Protein AF-A0AAV8ZPZ8-F1 (afdb_monomer_lite)

pLDDT: mean 95.16, std 7.73, range [43.03, 98.75]

InterPro domains:
  IPR024571 ERAP1-like C-terminal domain [PF11838] (3-105)
  IPR050344 Peptidase M1 family aminopeptidases [PTHR11533] (2-105)

Structure (mmCIF, N/CA/C/O backbone):
data_AF-A0AAV8ZPZ8-F1
#
_entry.id   AF-A0AAV8ZPZ8-F1
#
loop_
_atom_site.group_PDB
_atom_site.id
_atom_site.type_symbol
_atom_site.label_atom_id
_atom_site.label_alt_id
_atom_site.label_comp_id
_atom_site.label_asym_id
_atom_site.label_entity_id
_atom_site.label_seq_id
_atom_site.pdbx_PDB_ins_code
_atom_site.Cartn_x
_atom_site.Cartn_y
_atom_site.Cartn_z
_atom_site.occupancy
_atom_site.B_iso_or_equiv
_atom_site.auth_seq_id
_atom_site.auth_comp_id
_atom_site.auth_asym_id
_atom_site.auth_atom_id
_atom_site.pdbx_PDB_model_num
ATOM 1 N N . MET A 1 1 ? 21.687 -1.333 -12.545 1.00 43.03 1 MET A N 1
ATOM 2 C CA . MET A 1 1 ? 20.329 -0.988 -12.072 1.00 43.03 1 MET A CA 1
ATOM 3 C C . MET A 1 1 ? 19.845 0.184 -12.910 1.00 43.03 1 MET A C 1
ATOM 5 O O . MET A 1 1 ? 20.416 1.261 -12.792 1.00 43.03 1 MET A O 1
ATOM 9 N N . SER A 1 2 ? 18.921 -0.027 -13.847 1.00 55.03 2 SER A N 1
ATOM 10 C CA . SER A 1 2 ? 18.440 1.048 -14.722 1.00 55.03 2 SER A CA 1
ATOM 11 C C . SER A 1 2 ? 17.721 2.116 -13.893 1.00 55.03 2 SER A C 1
ATOM 13 O O . SER A 1 2 ? 16.876 1.818 -13.048 1.00 55.03 2 SER A O 1
ATOM 15 N N . LEU A 1 3 ? 18.104 3.376 -14.095 1.00 81.31 3 LEU A N 1
ATOM 16 C CA . LEU A 1 3 ? 17.484 4.516 -13.434 1.00 81.31 3 LEU A CA 1
ATOM 17 C C . LEU A 1 3 ? 16.091 4.715 -14.049 1.00 81.31 3 LEU A C 1
ATOM 19 O O . LEU A 1 3 ? 15.972 5.320 -15.109 1.00 81.31 3 LEU A O 1
ATOM 23 N N . ILE A 1 4 ? 15.042 4.177 -13.419 1.00 86.69 4 ILE A N 1
ATOM 24 C CA . ILE A 1 4 ? 13.662 4.391 -13.881 1.00 86.69 4 ILE A CA 1
ATOM 25 C C . ILE A 1 4 ? 13.363 5.902 -13.815 1.00 86.69 4 ILE A C 1
ATOM 27 O O . ILE A 1 4 ? 13.463 6.487 -12.718 1.00 86.69 4 ILE A O 1
ATOM 31 N N . PRO A 1 5 ? 12.999 6.544 -14.946 1.00 93.06 5 PRO A N 1
ATOM 32 C CA . PRO A 1 5 ? 12.585 7.943 -14.965 1.00 93.06 5 PRO A CA 1
ATOM 33 C C . PRO A 1 5 ? 11.467 8.191 -13.955 1.00 93.06 5 PRO A C 1
ATOM 35 O O . PRO A 1 5 ? 10.573 7.359 -13.815 1.00 93.06 5 PRO A O 1
ATOM 38 N N . LYS A 1 6 ? 11.516 9.322 -13.241 1.00 90.88 6 LYS A N 1
ATOM 39 C CA . LYS A 1 6 ? 10.589 9.621 -12.132 1.00 90.88 6 LYS A CA 1
ATOM 40 C C . LYS A 1 6 ? 9.124 9.451 -12.539 1.00 90.88 6 LYS A C 1
ATOM 42 O O . LYS A 1 6 ? 8.381 8.786 -11.826 1.00 90.88 6 LYS A O 1
ATOM 47 N N . ASP A 1 7 ? 8.771 9.946 -13.718 1.00 91.75 7 ASP A N 1
ATOM 48 C CA . ASP A 1 7 ? 7.396 9.948 -14.227 1.00 91.75 7 ASP A CA 1
ATOM 49 C C . ASP A 1 7 ? 6.881 8.545 -14.583 1.00 91.75 7 ASP A C 1
ATOM 51 O O . ASP A 1 7 ? 5.678 8.308 -14.611 1.00 91.75 7 ASP A O 1
ATOM 55 N N . LEU A 1 8 ? 7.786 7.584 -14.798 1.00 95.56 8 LEU A N 1
ATOM 56 C CA . LEU A 1 8 ? 7.440 6.195 -15.110 1.00 95.56 8 LEU A CA 1
ATOM 57 C C . LEU A 1 8 ? 7.407 5.293 -13.872 1.00 95.56 8 LEU A C 1
ATOM 59 O O . LEU A 1 8 ? 6.925 4.165 -13.957 1.00 95.56 8 LEU A O 1
ATOM 63 N N . ARG A 1 9 ? 7.896 5.760 -12.715 1.00 95.00 9 ARG A N 1
ATOM 64 C CA . ARG A 1 9 ? 8.030 4.923 -11.510 1.00 95.00 9 ARG A CA 1
ATOM 65 C C . ARG A 1 9 ? 6.709 4.335 -11.054 1.00 95.00 9 ARG A C 1
ATOM 67 O O . ARG A 1 9 ? 6.671 3.147 -10.773 1.00 95.00 9 ARG A O 1
ATOM 74 N N . GLY A 1 10 ? 5.639 5.129 -11.023 1.00 96.44 10 GLY A N 1
ATOM 75 C CA . GLY A 1 10 ? 4.325 4.645 -10.591 1.00 96.44 10 GLY A CA 1
ATOM 76 C C . GLY A 1 10 ? 3.845 3.454 -11.423 1.00 96.44 10 GLY A C 1
ATOM 77 O O . GLY A 1 10 ? 3.502 2.413 -10.867 1.00 96.44 10 GLY A O 1
ATOM 78 N N . VAL A 1 11 ? 3.903 3.575 -12.754 1.00 97.12 11 VAL A N 1
ATOM 79 C CA . VAL A 1 11 ? 3.487 2.507 -13.678 1.00 97.12 11 VAL A CA 1
ATOM 80 C C . VAL A 1 11 ? 4.409 1.297 -13.573 1.00 97.12 11 VAL A C 1
ATOM 82 O O . VAL A 1 11 ? 3.921 0.173 -13.475 1.00 97.12 11 VAL A O 1
ATOM 85 N N . VAL A 1 12 ? 5.728 1.507 -13.550 1.00 97.38 12 VAL A N 1
ATOM 86 C CA . VAL A 1 12 ? 6.696 0.405 -13.460 1.00 97.38 12 VAL A CA 1
ATOM 87 C C . VAL A 1 12 ? 6.537 -0.353 -12.142 1.00 97.38 12 VAL A C 1
ATOM 89 O O . VAL A 1 12 ? 6.403 -1.570 -12.172 1.00 97.38 12 VAL A O 1
ATOM 92 N N . TYR A 1 13 ? 6.469 0.339 -11.001 1.00 97.94 13 TYR A N 1
ATOM 93 C CA . TYR A 1 13 ? 6.291 -0.291 -9.689 1.00 97.94 13 TYR A CA 1
ATOM 94 C C . TYR A 1 13 ? 4.974 -1.061 -9.600 1.00 97.94 13 TYR A C 1
ATOM 96 O O . TYR A 1 13 ? 4.973 -2.219 -9.197 1.00 97.94 13 TYR A O 1
ATOM 104 N N . CYS A 1 14 ? 3.864 -0.442 -10.009 1.00 98.00 14 CYS A N 1
ATOM 105 C CA . CYS A 1 14 ? 2.555 -1.090 -9.980 1.00 98.00 14 CYS A CA 1
ATOM 106 C C . CYS A 1 14 ? 2.529 -2.341 -10.874 1.00 98.00 14 CYS A C 1
ATOM 108 O O . CYS A 1 14 ? 2.032 -3.382 -10.458 1.00 98.00 14 CYS A O 1
ATOM 110 N N . THR A 1 15 ? 3.128 -2.273 -12.068 1.00 97.94 15 THR A N 1
ATOM 111 C CA . THR A 1 15 ? 3.218 -3.419 -12.989 1.00 97.94 15 THR A CA 1
ATOM 112 C C . THR A 1 15 ? 4.079 -4.539 -12.406 1.00 97.94 15 THR A C 1
ATOM 114 O O . THR A 1 15 ? 3.672 -5.698 -12.450 1.00 97.94 15 THR A O 1
ATOM 117 N N . SER A 1 16 ? 5.233 -4.207 -11.815 1.00 97.31 16 SER A N 1
ATOM 118 C CA . SER A 1 16 ? 6.089 -5.184 -11.134 1.00 97.31 16 SER A CA 1
ATOM 119 C C . SER A 1 16 ? 5.355 -5.898 -10.004 1.00 97.31 16 SER A C 1
ATOM 121 O O . SER A 1 16 ? 5.490 -7.104 -9.877 1.00 97.31 16 SER A O 1
ATOM 123 N N . LEU A 1 17 ? 4.540 -5.189 -9.222 1.00 98.12 17 LEU A N 1
ATOM 124 C CA . LEU A 1 17 ? 3.785 -5.785 -8.117 1.00 98.12 17 LEU A CA 1
ATOM 125 C C . LEU A 1 17 ? 2.558 -6.573 -8.569 1.00 98.12 17 LEU A C 1
ATOM 127 O O . LEU A 1 17 ? 2.203 -7.561 -7.936 1.00 98.12 17 LEU A O 1
ATOM 131 N N . LYS A 1 18 ? 1.918 -6.159 -9.665 1.00 97.75 18 LYS A N 1
ATOM 132 C CA . LYS A 1 18 ? 0.771 -6.875 -10.229 1.00 97.75 18 LYS A CA 1
ATOM 133 C C . LYS A 1 18 ? 1.154 -8.267 -10.734 1.00 97.75 18 LYS A C 1
ATOM 135 O O . LYS A 1 18 ? 0.344 -9.188 -10.637 1.00 97.75 18 LYS A O 1
ATOM 140 N N . HIS A 1 19 ? 2.361 -8.398 -11.286 1.00 97.56 19 HIS A N 1
ATOM 141 C CA . HIS A 1 19 ? 2.876 -9.634 -11.885 1.00 97.56 19 HIS A CA 1
ATOM 142 C C . HIS A 1 19 ? 3.950 -10.347 -11.046 1.00 97.56 19 HIS A C 1
ATOM 144 O O . HIS A 1 19 ? 4.372 -11.436 -11.426 1.00 97.56 19 HIS A O 1
ATOM 150 N N . GLY A 1 20 ? 4.405 -9.727 -9.958 1.00 96.62 20 GLY A N 1
ATOM 151 C CA . GLY A 1 20 ? 5.364 -10.282 -9.006 1.00 96.62 20 GLY A CA 1
ATOM 152 C C . GLY A 1 20 ? 4.689 -10.853 -7.760 1.00 96.62 20 GLY A C 1
ATOM 153 O O . GLY A 1 20 ? 3.464 -10.973 -7.702 1.00 96.62 20 GLY A O 1
ATOM 154 N N . GLY A 1 21 ? 5.503 -11.187 -6.762 1.00 96.69 21 GLY A N 1
ATOM 155 C CA . GLY A 1 21 ? 5.071 -11.765 -5.491 1.00 96.69 21 GLY A CA 1
ATOM 156 C C . GLY A 1 21 ? 5.584 -10.986 -4.280 1.00 96.69 21 GLY A C 1
ATOM 157 O O . GLY A 1 21 ? 5.741 -9.762 -4.314 1.00 96.69 21 GLY A O 1
ATOM 158 N N . GLU A 1 22 ? 5.828 -11.707 -3.185 1.00 98.38 22 GLU A N 1
ATOM 159 C CA . GLU A 1 22 ? 6.326 -11.132 -1.929 1.00 98.38 22 GLU A CA 1
ATOM 160 C C . GLU A 1 22 ? 7.678 -10.431 -2.107 1.00 98.38 22 GLU A C 1
ATOM 162 O O . GLU A 1 22 ? 7.848 -9.327 -1.597 1.00 98.38 22 GLU A O 1
ATOM 167 N N . ASP A 1 23 ? 8.598 -10.999 -2.890 1.00 98.56 23 ASP A N 1
ATOM 168 C CA . ASP A 1 23 ? 9.942 -10.442 -3.084 1.00 98.56 23 ASP A CA 1
ATOM 169 C C . ASP A 1 23 ? 9.909 -9.028 -3.693 1.00 98.56 23 ASP A C 1
ATOM 171 O O . ASP A 1 23 ? 10.581 -8.109 -3.208 1.00 98.56 23 ASP A O 1
ATOM 175 N N . GLU A 1 24 ? 9.098 -8.809 -4.736 1.00 98.44 24 GLU A N 1
ATOM 176 C CA . GLU A 1 24 ? 8.916 -7.482 -5.336 1.00 98.44 24 GLU A CA 1
ATOM 177 C C . GLU A 1 24 ? 8.249 -6.502 -4.364 1.00 98.44 24 GLU A C 1
ATOM 179 O O . GLU A 1 24 ? 8.591 -5.310 -4.338 1.00 98.44 24 GLU A O 1
ATOM 184 N N . TRP A 1 25 ? 7.306 -6.999 -3.561 1.00 98.62 25 TRP A N 1
ATOM 185 C CA . TRP A 1 25 ? 6.601 -6.203 -2.563 1.00 98.62 25 TRP A CA 1
ATOM 186 C C . TRP A 1 25 ? 7.538 -5.742 -1.450 1.00 98.62 25 TRP A C 1
ATOM 188 O O . TRP A 1 25 ? 7.628 -4.543 -1.173 1.00 98.62 25 TRP A O 1
ATOM 198 N N . ASP A 1 26 ? 8.313 -6.661 -0.885 1.00 98.62 26 ASP A N 1
ATOM 199 C CA . ASP A 1 26 ? 9.286 -6.399 0.171 1.00 98.62 26 ASP A CA 1
ATOM 200 C C . ASP A 1 26 ? 10.413 -5.486 -0.311 1.00 98.62 26 ASP A C 1
ATOM 202 O O . ASP A 1 26 ? 10.859 -4.591 0.420 1.00 98.62 26 ASP A O 1
ATOM 206 N N . PHE A 1 27 ? 10.838 -5.635 -1.568 1.00 98.12 27 PHE A N 1
ATOM 207 C CA . PHE A 1 27 ? 11.792 -4.720 -2.183 1.00 98.12 27 PHE A CA 1
ATOM 208 C C . PHE A 1 27 ? 11.272 -3.274 -2.184 1.00 98.12 27 PHE A C 1
ATOM 210 O O . PHE A 1 27 ? 11.980 -2.352 -1.751 1.00 98.12 27 PHE A O 1
ATOM 217 N N . LEU A 1 28 ? 10.035 -3.051 -2.644 1.00 98.00 28 LEU A N 1
ATOM 218 C CA . LEU A 1 28 ? 9.436 -1.715 -2.661 1.00 98.00 28 LEU A CA 1
ATOM 219 C C . LEU A 1 28 ? 9.130 -1.202 -1.253 1.00 98.00 28 LEU A C 1
ATOM 221 O O . LEU A 1 28 ? 9.370 -0.026 -0.976 1.00 98.00 28 LEU A O 1
ATOM 225 N N . TRP A 1 29 ? 8.699 -2.068 -0.339 1.00 98.50 29 TRP A N 1
ATOM 226 C CA . TRP A 1 29 ? 8.484 -1.715 1.060 1.00 98.50 29 TRP A CA 1
ATOM 227 C C . TRP A 1 29 ? 9.773 -1.219 1.729 1.00 98.50 29 TRP A C 1
ATOM 229 O O . TRP A 1 29 ? 9.806 -0.125 2.301 1.00 98.50 29 TRP A O 1
ATOM 239 N N . LYS A 1 30 ? 1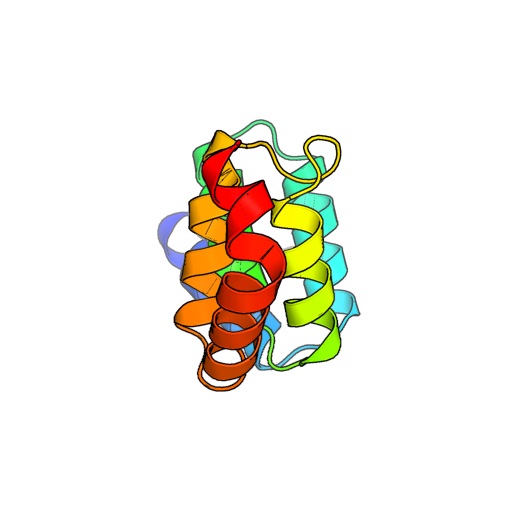0.882 -1.947 1.562 1.00 98.44 30 LYS A N 1
ATOM 240 C CA . LYS A 1 30 ? 12.207 -1.527 2.044 1.00 98.44 30 LYS A CA 1
ATOM 241 C C . LYS A 1 30 ? 12.636 -0.197 1.425 1.00 98.44 30 LYS A C 1
ATOM 243 O O . LYS A 1 30 ? 13.234 0.649 2.096 1.00 98.44 30 LYS A O 1
ATOM 248 N N . LYS A 1 31 ? 12.317 0.030 0.149 1.00 97.19 31 LYS A N 1
ATOM 249 C CA . LYS A 1 31 ? 12.578 1.311 -0.520 1.00 97.19 31 LYS A CA 1
ATOM 250 C C . LYS A 1 31 ? 11.745 2.456 0.068 1.00 97.19 31 LYS A C 1
ATOM 252 O O . LYS A 1 31 ? 12.284 3.546 0.248 1.00 97.19 31 LYS A O 1
ATOM 257 N N . TYR A 1 32 ? 10.477 2.223 0.411 1.00 97.88 32 TYR A N 1
ATOM 258 C CA . TYR A 1 32 ? 9.634 3.196 1.115 1.00 97.88 32 TYR A CA 1
ATOM 259 C C . TYR A 1 32 ? 10.225 3.571 2.480 1.00 97.88 32 TYR A C 1
ATOM 261 O O . TYR A 1 32 ? 10.337 4.761 2.791 1.00 97.88 32 TYR A O 1
ATOM 269 N N . GLN A 1 33 ? 10.671 2.577 3.255 1.00 97.44 33 GLN A N 1
ATOM 270 C CA . GLN A 1 33 ? 11.276 2.793 4.573 1.00 97.44 33 GLN A CA 1
ATOM 271 C C . GLN A 1 33 ? 12.559 3.634 4.494 1.00 97.44 33 GLN A C 1
ATOM 273 O O . GLN A 1 33 ? 12.744 4.546 5.297 1.00 97.44 33 GLN A O 1
ATOM 278 N N . ASN A 1 34 ? 13.401 3.382 3.487 1.00 97.38 34 ASN A N 1
ATOM 279 C CA . ASN A 1 34 ? 14.685 4.069 3.309 1.00 97.38 34 ASN A CA 1
ATOM 280 C C . ASN A 1 34 ? 14.588 5.420 2.578 1.00 97.38 34 ASN A C 1
ATOM 282 O O . ASN A 1 34 ? 15.565 6.166 2.531 1.00 97.38 34 ASN A O 1
ATOM 286 N N . SER A 1 35 ? 13.444 5.744 1.972 1.00 95.00 35 SER A N 1
ATOM 287 C CA . SER A 1 35 ? 13.271 7.009 1.256 1.00 95.00 35 SER A CA 1
ATOM 288 C C . SER A 1 35 ? 13.129 8.185 2.229 1.00 95.00 35 SER A C 1
ATOM 290 O O . SER A 1 35 ? 12.437 8.096 3.242 1.00 95.00 35 SER A O 1
ATOM 292 N N . ASN A 1 36 ? 13.715 9.331 1.887 1.00 95.19 36 ASN A N 1
ATOM 293 C CA . ASN A 1 36 ? 13.458 10.624 2.533 1.00 95.19 36 ASN A CA 1
ATOM 294 C C . ASN A 1 36 ? 12.642 11.580 1.639 1.00 95.19 36 ASN A C 1
ATOM 296 O O . ASN A 1 36 ? 12.327 12.694 2.048 1.00 95.19 36 ASN A O 1
ATOM 300 N N . VAL A 1 37 ? 12.274 11.144 0.429 1.00 95.44 37 VAL A N 1
ATOM 301 C CA . VAL A 1 37 ? 11.540 11.953 -0.548 1.00 95.44 37 VAL A CA 1
ATOM 302 C C . VAL A 1 37 ? 10.050 11.641 -0.446 1.00 95.44 37 VAL A C 1
ATOM 304 O O . VAL A 1 37 ? 9.618 10.541 -0.794 1.00 95.44 37 VAL A O 1
ATOM 307 N N . ALA A 1 38 ? 9.254 12.618 -0.006 1.00 95.06 38 ALA A N 1
ATOM 308 C CA . ALA A 1 38 ? 7.812 12.452 0.208 1.00 95.06 38 ALA A CA 1
ATOM 309 C C . ALA A 1 38 ? 7.062 11.993 -1.057 1.00 95.06 38 ALA A C 1
ATOM 311 O O . ALA A 1 38 ? 6.231 11.092 -0.995 1.00 95.06 38 ALA A O 1
ATOM 312 N N . THR A 1 39 ? 7.402 12.542 -2.226 1.00 94.75 39 THR A N 1
ATOM 313 C CA . THR A 1 39 ? 6.772 12.154 -3.499 1.00 94.75 39 THR A CA 1
ATOM 314 C C . THR A 1 39 ? 7.105 10.719 -3.910 1.00 94.75 39 THR A C 1
ATOM 316 O O . THR A 1 39 ? 6.235 10.009 -4.415 1.00 94.75 39 THR A O 1
ATOM 319 N N . GLU A 1 40 ? 8.327 10.251 -3.636 1.00 95.56 40 GLU A N 1
ATOM 320 C CA . GLU A 1 40 ? 8.702 8.851 -3.862 1.00 95.56 40 GLU A CA 1
ATOM 321 C C . GLU A 1 40 ? 7.941 7.938 -2.896 1.00 95.56 40 GLU A C 1
ATOM 323 O O . GLU A 1 40 ? 7.425 6.911 -3.323 1.00 95.56 40 GLU A O 1
ATOM 328 N N . LYS A 1 41 ? 7.806 8.322 -1.618 1.00 97.38 41 LYS A N 1
ATOM 329 C CA . LYS A 1 41 ? 7.017 7.549 -0.647 1.00 97.38 41 LYS A CA 1
ATOM 330 C C . LYS A 1 41 ? 5.569 7.391 -1.088 1.00 97.38 41 LYS A C 1
ATOM 332 O O . LYS A 1 41 ? 5.087 6.266 -1.122 1.00 97.38 41 LYS A O 1
ATOM 337 N N . ASN A 1 42 ? 4.916 8.477 -1.495 1.00 97.62 42 ASN A N 1
ATOM 338 C CA . ASN A 1 42 ? 3.536 8.426 -1.984 1.00 97.62 42 ASN A CA 1
ATOM 339 C C . ASN A 1 42 ? 3.406 7.556 -3.240 1.00 97.62 42 ASN A C 1
ATOM 341 O O . ASN A 1 42 ? 2.469 6.768 -3.349 1.00 97.62 42 ASN A O 1
ATOM 345 N N . THR A 1 43 ? 4.374 7.646 -4.159 1.00 98.19 43 THR A N 1
ATOM 346 C CA . THR A 1 43 ? 4.427 6.777 -5.346 1.00 98.19 43 THR A CA 1
ATOM 347 C C . THR A 1 43 ? 4.514 5.303 -4.955 1.00 98.19 43 THR A C 1
ATOM 349 O O . THR A 1 43 ? 3.793 4.479 -5.512 1.00 98.19 43 THR A O 1
ATOM 352 N N . ILE A 1 44 ? 5.367 4.968 -3.984 1.00 98.50 44 ILE A N 1
ATOM 353 C CA . ILE A 1 44 ? 5.537 3.590 -3.519 1.00 98.50 44 ILE A CA 1
ATOM 354 C C . ILE A 1 44 ? 4.287 3.099 -2.780 1.00 98.50 44 ILE A C 1
ATOM 356 O O . ILE A 1 44 ? 3.809 2.019 -3.097 1.00 98.50 44 ILE A O 1
ATOM 360 N N . LEU A 1 45 ? 3.720 3.879 -1.853 1.00 98.62 45 LEU A N 1
ATOM 361 C CA . LEU A 1 45 ? 2.509 3.490 -1.116 1.00 98.62 45 LEU A CA 1
ATOM 362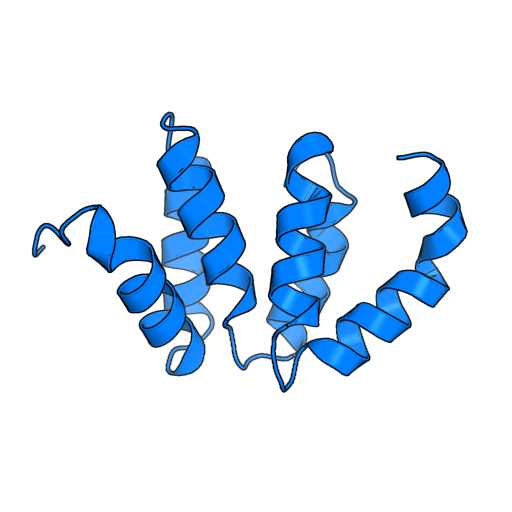 C C . LEU A 1 45 ? 1.319 3.227 -2.051 1.00 98.62 45 LEU A C 1
ATOM 364 O O . LEU A 1 45 ? 0.580 2.260 -1.885 1.00 98.62 45 LEU A O 1
ATOM 368 N N . SER A 1 46 ? 1.161 4.056 -3.083 1.00 98.56 46 SER A N 1
ATOM 369 C CA . SER A 1 46 ? 0.153 3.813 -4.115 1.00 98.56 46 SER A CA 1
ATOM 370 C C . SER A 1 46 ? 0.427 2.505 -4.871 1.00 98.56 46 SER A C 1
ATOM 372 O O . SER A 1 46 ? -0.469 1.678 -5.025 1.00 98.56 46 SER A O 1
ATOM 374 N N . ALA A 1 47 ? 1.679 2.270 -5.281 1.00 98.44 47 ALA A N 1
ATOM 375 C CA . ALA A 1 47 ? 2.055 1.072 -6.026 1.00 98.44 47 ALA A CA 1
ATOM 376 C C . ALA A 1 47 ? 1.921 -0.225 -5.210 1.00 98.44 47 ALA A C 1
ATOM 378 O O . ALA A 1 47 ? 1.510 -1.233 -5.775 1.00 98.44 47 ALA A O 1
ATOM 379 N N . LEU A 1 48 ? 2.213 -0.215 -3.903 1.00 98.75 48 LEU A N 1
ATOM 380 C CA . LEU A 1 48 ? 2.112 -1.391 -3.020 1.00 98.75 48 LEU A CA 1
ATOM 381 C C . LEU A 1 48 ? 0.702 -2.005 -2.987 1.00 98.75 48 LEU A C 1
ATOM 383 O O . LEU A 1 48 ? 0.572 -3.212 -2.783 1.00 98.75 48 LEU A O 1
ATOM 387 N N . GLY A 1 49 ? -0.339 -1.208 -3.253 1.00 98.50 49 GLY A N 1
ATOM 388 C CA . GLY A 1 49 ? -1.716 -1.688 -3.409 1.00 98.50 49 GLY A CA 1
ATOM 389 C C . GLY A 1 49 ? -1.998 -2.419 -4.729 1.00 98.50 49 GLY A C 1
ATOM 390 O O . GLY A 1 49 ? -3.066 -3.003 -4.878 1.00 98.50 49 GLY A O 1
ATOM 391 N N . CYS A 1 50 ? -1.064 -2.427 -5.687 1.00 98.50 50 CYS A N 1
ATOM 392 C CA . CYS A 1 50 ? -1.208 -3.122 -6.973 1.00 98.50 50 CYS A CA 1
ATOM 393 C C . CYS A 1 50 ? -0.901 -4.626 -6.918 1.00 98.50 50 CYS A C 1
ATOM 395 O O . CYS A 1 50 ? -1.015 -5.285 -7.949 1.00 98.50 50 CYS A O 1
ATOM 397 N N . SER A 1 51 ? -0.497 -5.168 -5.763 1.00 98.50 51 SER A N 1
ATOM 398 C CA . SER A 1 51 ? -0.249 -6.608 -5.616 1.00 98.50 51 SER A CA 1
ATOM 399 C C . SER A 1 51 ? -1.492 -7.433 -5.966 1.00 98.50 51 SER A C 1
ATOM 401 O O . SER A 1 51 ? -2.619 -7.005 -5.713 1.00 98.50 51 SER A O 1
ATOM 403 N N . SER A 1 52 ? -1.286 -8.623 -6.527 1.00 97.62 52 SER A N 1
ATOM 404 C CA . SER A 1 52 ? -2.352 -9.610 -6.754 1.00 97.62 52 SER A CA 1
ATOM 405 C C . SER A 1 52 ? -2.506 -10.592 -5.578 1.00 97.62 52 SER A C 1
ATOM 407 O O . SER A 1 52 ? -3.440 -11.393 -5.557 1.00 97.62 52 SER A O 1
ATOM 409 N N . GLU A 1 53 ? -1.622 -10.517 -4.577 1.00 98.12 53 GLU A N 1
ATOM 410 C CA . GLU A 1 53 ? -1.594 -11.408 -3.416 1.00 98.12 53 GLU A CA 1
ATOM 411 C C . GLU A 1 53 ? -2.542 -10.914 -2.311 1.00 98.12 53 GLU A C 1
ATOM 413 O O . GLU A 1 53 ? -2.253 -9.957 -1.589 1.00 98.12 53 GLU A O 1
ATOM 418 N N . ILE A 1 54 ? -3.679 -11.597 -2.144 1.00 97.69 54 ILE A N 1
ATOM 419 C CA . ILE A 1 54 ? -4.741 -11.259 -1.173 1.00 97.69 54 ILE A CA 1
ATOM 420 C C . ILE A 1 54 ? -4.181 -11.034 0.235 1.00 97.69 54 ILE A C 1
ATOM 422 O O . ILE A 1 54 ? -4.514 -10.049 0.891 1.00 97.69 54 ILE A O 1
ATOM 426 N N . TRP A 1 55 ? -3.324 -11.938 0.706 1.00 98.12 55 TRP A N 1
ATOM 427 C CA . TRP A 1 55 ? -2.786 -11.891 2.064 1.00 98.12 55 TRP A CA 1
ATOM 428 C C . TRP A 1 55 ? -1.837 -10.696 2.273 1.00 98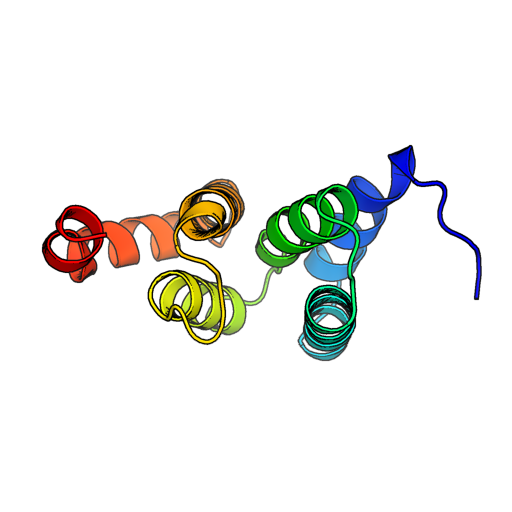.12 55 TRP A C 1
ATOM 430 O O . TRP A 1 55 ? -1.813 -10.124 3.365 1.00 98.12 55 TRP A O 1
ATOM 440 N N . ILE A 1 56 ? -1.122 -10.261 1.226 1.00 98.62 56 ILE A N 1
ATOM 441 C CA . ILE A 1 56 ? -0.301 -9.044 1.253 1.00 98.62 56 ILE A CA 1
ATOM 442 C C . ILE A 1 56 ? -1.199 -7.817 1.373 1.00 98.62 56 ILE A C 1
ATOM 444 O O . ILE A 1 56 ? -0.940 -6.955 2.212 1.00 98.62 56 ILE A O 1
ATOM 448 N N . LEU A 1 57 ? -2.267 -7.741 0.574 1.00 98.69 57 LEU A N 1
ATOM 449 C CA . LEU A 1 57 ? -3.211 -6.621 0.617 1.00 98.69 57 LEU A CA 1
ATOM 450 C C . LEU A 1 57 ? -3.913 -6.520 1.980 1.00 98.69 57 LEU A C 1
ATOM 452 O O . LEU A 1 57 ? -4.037 -5.419 2.515 1.00 98.69 57 LEU A O 1
ATOM 456 N N . SER A 1 58 ? -4.304 -7.651 2.577 1.00 98.38 58 SER A N 1
ATOM 457 C CA . SER A 1 58 ? -4.867 -7.696 3.935 1.00 98.38 58 SER A CA 1
ATOM 458 C C . SER A 1 58 ? -3.881 -7.170 4.982 1.00 98.38 58 SER A C 1
ATOM 460 O O . SER A 1 58 ? -4.211 -6.240 5.718 1.00 98.38 58 SER A O 1
ATOM 462 N N . ARG A 1 59 ? -2.640 -7.684 4.998 1.00 98.44 59 ARG A N 1
ATOM 463 C CA . ARG A 1 59 ? -1.564 -7.205 5.889 1.00 98.44 59 ARG A CA 1
ATOM 464 C C . ARG A 1 59 ? -1.299 -5.710 5.697 1.00 98.44 59 ARG A C 1
ATOM 466 O O . ARG A 1 59 ? -1.052 -4.983 6.656 1.00 98.44 59 ARG A O 1
ATOM 473 N N . TYR A 1 60 ? -1.349 -5.240 4.454 1.00 98.62 60 TYR A N 1
ATOM 474 C CA . TYR A 1 60 ? -1.090 -3.846 4.126 1.00 98.62 60 TYR A CA 1
ATOM 475 C C . TYR A 1 60 ? -2.188 -2.907 4.644 1.00 98.62 60 TYR A C 1
ATOM 477 O O . TYR A 1 60 ? -1.881 -1.834 5.168 1.00 98.62 60 TYR A O 1
ATOM 485 N N . LEU A 1 61 ? -3.455 -3.329 4.574 1.00 98.50 61 LEU A N 1
ATOM 486 C CA . LEU A 1 61 ? -4.570 -2.616 5.198 1.00 98.50 61 LEU A CA 1
ATOM 487 C C . LEU A 1 61 ? -4.418 -2.555 6.721 1.00 98.50 61 LEU A C 1
ATOM 489 O O . LEU A 1 61 ? -4.573 -1.477 7.290 1.00 98.50 61 LEU A O 1
ATOM 493 N N . GLU A 1 62 ? -4.040 -3.651 7.382 1.00 98.06 62 GLU A N 1
ATOM 494 C CA . GLU A 1 62 ? -3.779 -3.652 8.831 1.00 98.06 62 GLU A CA 1
ATOM 495 C C . GLU A 1 62 ? -2.689 -2.643 9.211 1.00 98.06 62 GLU A C 1
ATOM 497 O O . GLU A 1 62 ? -2.860 -1.859 10.144 1.00 98.06 62 GLU A O 1
ATOM 502 N N . TRP A 1 63 ? -1.602 -2.583 8.437 1.00 97.94 63 TRP A N 1
ATOM 503 C CA . TRP A 1 63 ? -0.535 -1.606 8.661 1.00 97.94 63 TRP A CA 1
ATOM 504 C C . TRP A 1 63 ? -0.994 -0.159 8.475 1.00 97.94 63 TRP A C 1
ATOM 506 O O . TRP A 1 63 ? -0.382 0.735 9.053 1.00 97.94 63 TRP A O 1
ATOM 516 N N . SER A 1 64 ? -2.063 0.105 7.713 1.00 97.12 64 SER A N 1
ATOM 517 C CA . SER A 1 64 ? -2.613 1.465 7.582 1.00 97.12 64 SER A CA 1
ATOM 518 C C . SER A 1 64 ? -3.206 2.004 8.893 1.00 97.12 64 SER A C 1
ATOM 520 O O . SER A 1 64 ? -3.379 3.216 9.041 1.00 97.12 64 SER A O 1
ATOM 522 N N . LEU A 1 65 ? -3.479 1.121 9.859 1.00 95.81 65 LEU A N 1
ATOM 523 C CA . LEU A 1 65 ? -3.939 1.470 11.203 1.00 95.81 65 LEU A CA 1
ATOM 524 C C . LEU A 1 65 ? -2.824 1.462 12.264 1.00 95.81 65 LEU A C 1
ATOM 526 O O . LEU A 1 65 ? -3.095 1.781 13.422 1.00 95.81 65 LEU A O 1
ATOM 530 N N . ASP A 1 66 ? -1.590 1.126 11.878 1.00 95.69 66 ASP A N 1
ATOM 531 C CA . ASP A 1 66 ? -0.411 1.091 12.745 1.00 95.69 66 ASP A CA 1
ATOM 532 C C . ASP A 1 66 ? 0.535 2.260 12.421 1.00 95.69 66 ASP A C 1
ATOM 534 O O . ASP A 1 66 ? 1.310 2.220 11.458 1.00 95.69 66 ASP A O 1
ATOM 538 N N . ASP A 1 67 ? 0.520 3.281 13.284 1.00 94.75 67 ASP A N 1
ATOM 539 C CA . ASP A 1 67 ? 1.339 4.494 13.151 1.00 94.75 67 ASP A CA 1
ATOM 540 C C . ASP A 1 67 ? 2.859 4.221 13.184 1.00 94.75 67 ASP A C 1
ATOM 542 O O . ASP A 1 67 ? 3.655 5.073 12.775 1.00 94.75 67 ASP A O 1
ATOM 546 N N . THR A 1 68 ? 3.294 3.034 13.632 1.00 95.94 68 THR A N 1
ATOM 547 C CA . THR A 1 68 ? 4.706 2.615 13.581 1.00 95.94 68 THR A CA 1
ATOM 548 C C . THR A 1 68 ? 5.130 2.119 12.193 1.00 95.94 68 THR A C 1
ATOM 550 O O . THR A 1 68 ? 6.327 2.060 11.894 1.00 95.94 68 THR A O 1
ATOM 553 N N . LYS A 1 69 ? 4.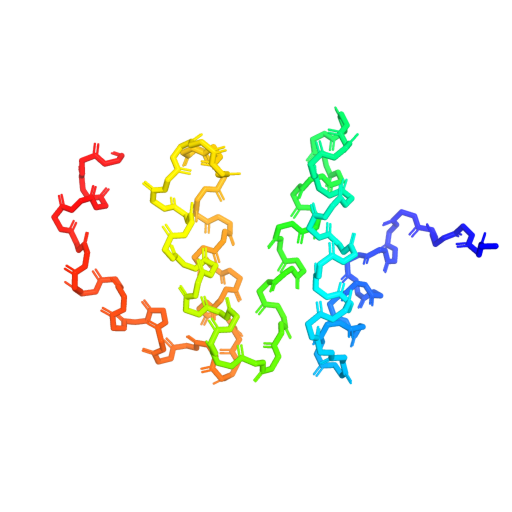165 1.782 11.326 1.00 96.62 69 LYS A N 1
ATOM 554 C CA . LYS A 1 69 ? 4.382 1.266 9.965 1.00 96.62 69 LYS A CA 1
ATOM 555 C C . LYS A 1 69 ? 4.065 2.319 8.912 1.00 96.62 69 LYS A C 1
ATOM 557 O O . LYS A 1 69 ? 4.888 2.590 8.031 1.00 96.62 69 LYS A O 1
ATOM 562 N N . ILE A 1 70 ? 2.876 2.910 8.995 1.00 96.88 70 ILE A N 1
ATOM 563 C CA . ILE A 1 70 ? 2.365 3.908 8.056 1.00 96.88 70 ILE A CA 1
ATOM 564 C C . ILE A 1 70 ? 1.916 5.113 8.861 1.00 96.88 70 ILE A C 1
ATOM 566 O O . ILE A 1 70 ? 1.198 4.988 9.842 1.00 96.88 70 ILE A O 1
ATOM 570 N N . ARG A 1 71 ? 2.334 6.308 8.442 1.00 95.50 71 ARG A N 1
ATOM 571 C CA . ARG A 1 71 ? 1.886 7.534 9.100 1.00 95.50 71 ARG A CA 1
ATOM 572 C C . ARG A 1 71 ? 0.390 7.693 8.868 1.00 95.50 71 ARG A C 1
ATOM 574 O O . ARG A 1 71 ? -0.048 7.614 7.727 1.00 95.50 71 ARG A O 1
ATOM 581 N N . ARG A 1 72 ? -0.350 8.065 9.908 1.00 94.31 72 ARG A N 1
ATOM 582 C CA . ARG A 1 72 ? -1.789 8.368 9.864 1.00 94.31 72 ARG A CA 1
ATOM 583 C C . ARG A 1 72 ? -2.258 9.186 8.649 1.00 94.31 72 ARG A C 1
ATOM 585 O O . ARG A 1 72 ? -3.285 8.889 8.052 1.00 94.31 72 ARG A O 1
ATOM 592 N N . GLN A 1 73 ? -1.492 10.199 8.241 1.00 94.88 73 GLN A N 1
ATOM 593 C CA . GLN A 1 73 ? -1.809 11.040 7.073 1.00 94.88 73 GLN A CA 1
ATOM 594 C C . GLN A 1 73 ? -1.729 10.299 5.721 1.00 94.88 73 GLN A C 1
ATOM 596 O O . GLN A 1 73 ? -2.363 10.712 4.753 1.00 94.88 73 GLN A O 1
ATOM 601 N N . ASP A 1 74 ? -0.962 9.210 5.658 1.00 96.50 74 ASP A N 1
ATOM 602 C CA . ASP A 1 74 ? -0.724 8.408 4.457 1.00 96.50 74 ASP A CA 1
ATOM 603 C C . ASP A 1 74 ? -1.666 7.184 4.385 1.00 96.50 74 ASP A C 1
ATOM 605 O O . ASP A 1 74 ? -1.791 6.560 3.328 1.00 96.50 74 ASP A O 1
ATOM 609 N N . SER A 1 75 ? -2.385 6.858 5.468 1.00 96.56 75 SER A N 1
ATOM 610 C CA . SER A 1 75 ? -3.296 5.704 5.562 1.00 96.56 75 SER A CA 1
ATOM 611 C C . SER A 1 75 ? -4.395 5.709 4.495 1.00 96.56 75 SER A C 1
ATOM 613 O O . SER A 1 75 ? -4.744 4.664 3.947 1.00 96.56 75 SER A O 1
ATOM 615 N N . SER A 1 76 ? -4.898 6.889 4.118 1.00 95.88 76 SER A N 1
ATOM 616 C CA . SER A 1 76 ? -5.899 7.031 3.050 1.00 95.88 76 SER A CA 1
ATOM 617 C C . SER A 1 76 ? -5.357 6.637 1.667 1.00 95.88 76 SER A C 1
ATOM 619 O O . SER A 1 76 ? -6.094 6.087 0.844 1.00 95.88 76 SER A O 1
ATOM 621 N N . THR A 1 77 ? -4.061 6.850 1.415 1.00 98.19 77 THR A N 1
ATOM 622 C CA . THR A 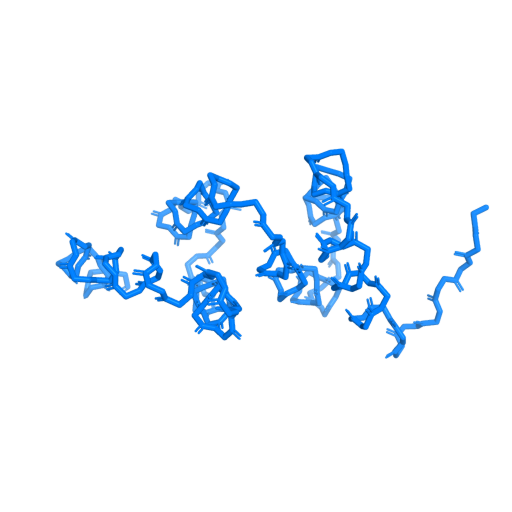1 77 ? -3.394 6.408 0.180 1.00 98.19 77 THR A CA 1
ATOM 623 C C . THR A 1 77 ? -3.364 4.886 0.114 1.00 98.19 77 THR A C 1
ATOM 625 O O . THR A 1 77 ? -3.690 4.320 -0.924 1.00 98.19 77 THR A O 1
ATOM 628 N N . VAL A 1 78 ? -3.046 4.230 1.232 1.00 98.38 78 VAL A N 1
ATOM 629 C CA . VAL A 1 78 ? -3.030 2.763 1.335 1.00 98.38 78 VAL A CA 1
ATOM 630 C C . VAL A 1 78 ? -4.420 2.179 1.126 1.00 98.38 78 VAL A C 1
ATOM 632 O O . VAL A 1 78 ? -4.611 1.319 0.272 1.00 98.38 78 VAL A O 1
ATOM 635 N N . PHE A 1 79 ? -5.421 2.690 1.843 1.00 98.25 79 PHE A N 1
ATOM 636 C CA . PHE A 1 79 ? -6.791 2.216 1.676 1.00 98.25 79 PHE A CA 1
ATOM 637 C C . PHE A 1 79 ? -7.282 2.393 0.234 1.00 98.25 79 PHE A C 1
ATOM 639 O O . PHE A 1 79 ? -7.827 1.466 -0.362 1.00 98.25 79 PHE A O 1
ATOM 646 N N . SER A 1 80 ? -7.070 3.578 -0.350 1.00 98.19 80 SER A N 1
ATOM 647 C CA . SER A 1 80 ? -7.545 3.873 -1.704 1.00 98.19 80 SER A CA 1
ATOM 648 C C . SER A 1 80 ? -6.823 3.075 -2.791 1.00 98.19 80 SER A C 1
ATOM 650 O O . SER A 1 80 ? -7.461 2.735 -3.788 1.00 98.19 80 SER A O 1
ATOM 652 N N . SER A 1 81 ? -5.539 2.741 -2.618 1.00 98.38 81 SER A N 1
ATOM 653 C CA . SER A 1 81 ? -4.814 1.902 -3.577 1.00 98.38 81 SER A CA 1
ATOM 654 C C . SER A 1 81 ? -5.328 0.463 -3.563 1.00 98.38 81 SER A C 1
ATOM 656 O O . SER A 1 81 ? -5.606 -0.085 -4.629 1.00 98.38 81 SER A O 1
ATOM 658 N N . VAL A 1 82 ? -5.571 -0.112 -2.380 1.00 98.62 82 VAL A N 1
ATOM 659 C CA . VAL A 1 82 ? -6.146 -1.462 -2.251 1.00 98.62 82 VAL A CA 1
ATOM 660 C C . VAL A 1 82 ? -7.610 -1.496 -2.706 1.00 98.62 82 VAL A C 1
ATOM 662 O O . VAL A 1 82 ? -8.020 -2.426 -3.394 1.00 98.62 82 VAL A O 1
ATOM 665 N N . ALA A 1 83 ? -8.404 -0.466 -2.404 1.00 98.25 83 ALA A N 1
ATOM 666 C CA . ALA A 1 83 ? -9.808 -0.401 -2.819 1.00 98.25 83 ALA A CA 1
ATOM 667 C C . ALA A 1 83 ? -9.996 -0.276 -4.344 1.00 98.25 83 ALA A C 1
ATOM 669 O O . ALA A 1 83 ? -11.048 -0.647 -4.859 1.00 98.25 83 ALA A O 1
ATOM 670 N N . ARG A 1 84 ? -9.001 0.253 -5.071 1.00 97.44 84 ARG A N 1
ATOM 671 C CA . ARG A 1 84 ? -9.000 0.341 -6.545 1.00 97.44 84 ARG A CA 1
ATOM 672 C C . ARG A 1 84 ? -8.450 -0.912 -7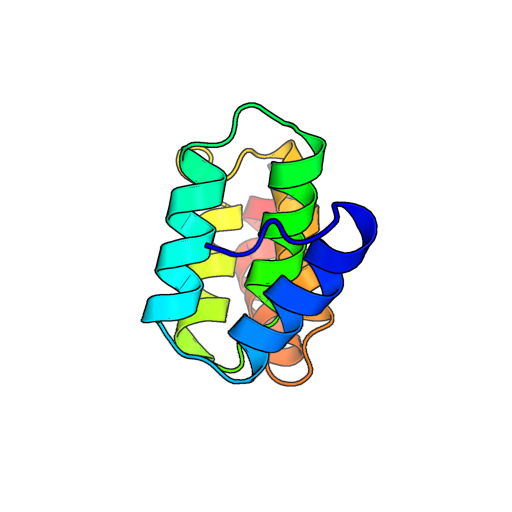.230 1.00 97.44 84 ARG A C 1
ATOM 674 O O . ARG A 1 84 ? -8.494 -0.987 -8.454 1.00 97.44 84 ARG A O 1
ATOM 681 N N . ASN A 1 85 ? -7.906 -1.856 -6.469 1.00 97.00 85 ASN A N 1
ATOM 682 C CA . ASN A 1 85 ? -7.401 -3.121 -6.982 1.00 97.00 85 ASN A CA 1
ATOM 683 C C . ASN A 1 85 ? -8.566 -4.105 -7.199 1.00 97.00 85 ASN A C 1
ATOM 685 O O . ASN A 1 85 ? -9.406 -4.264 -6.314 1.00 97.00 85 ASN A O 1
ATOM 689 N N . ASP A 1 86 ? -8.593 -4.790 -8.346 1.00 92.31 86 ASP A N 1
ATOM 690 C CA . ASP A 1 86 ? -9.669 -5.725 -8.718 1.00 92.31 86 ASP A CA 1
ATOM 691 C C . ASP A 1 86 ? -9.852 -6.859 -7.693 1.00 92.31 86 ASP A C 1
ATOM 693 O O . ASP A 1 86 ? -10.974 -7.239 -7.359 1.00 92.31 86 ASP A O 1
ATOM 697 N N . VAL A 1 87 ? -8.744 -7.376 -7.157 1.00 93.81 87 VAL A N 1
ATOM 698 C CA . VAL A 1 87 ? -8.727 -8.418 -6.120 1.00 93.81 87 VAL A CA 1
ATOM 699 C C . VAL A 1 87 ? -8.872 -7.796 -4.722 1.00 93.81 87 VAL A C 1
ATOM 701 O O . VAL A 1 87 ? -9.484 -8.382 -3.828 1.00 93.81 87 VAL A O 1
ATOM 704 N N . GLY A 1 88 ? -8.348 -6.582 -4.534 1.00 96.56 88 GLY A N 1
ATOM 705 C CA . GLY A 1 88 ? -8.326 -5.869 -3.255 1.00 96.56 88 GLY A CA 1
ATOM 706 C C . GLY A 1 88 ? -9.647 -5.226 -2.832 1.00 96.56 88 GLY A C 1
ATOM 707 O O . GLY A 1 88 ? -9.862 -5.049 -1.632 1.00 96.56 88 GLY A O 1
ATOM 708 N N . TYR A 1 89 ? -10.556 -4.915 -3.764 1.00 97.25 89 TYR A N 1
ATOM 709 C CA . TYR A 1 89 ? -11.794 -4.180 -3.470 1.00 97.25 89 TYR A CA 1
ATOM 710 C C . TYR A 1 89 ? -12.612 -4.808 -2.334 1.00 97.25 89 TYR A C 1
ATOM 712 O O . TYR A 1 89 ? -12.982 -4.128 -1.374 1.00 97.25 89 TYR A O 1
ATOM 720 N N . TYR A 1 90 ? -12.880 -6.115 -2.413 1.00 96.00 90 TYR A N 1
ATOM 721 C CA . TYR A 1 90 ? -13.697 -6.804 -1.411 1.00 96.00 90 TYR A CA 1
ATOM 722 C C . TYR A 1 90 ? -13.009 -6.870 -0.043 1.00 96.00 90 TYR A C 1
ATOM 724 O O . TYR A 1 90 ? -13.676 -6.750 0.984 1.00 96.00 90 TYR A O 1
ATOM 732 N N . ILE A 1 91 ? -11.680 -6.994 -0.028 1.00 96.75 91 ILE A N 1
ATOM 733 C CA . ILE A 1 91 ? -10.872 -7.010 1.195 1.00 96.75 91 ILE A CA 1
ATOM 734 C C . ILE A 1 91 ? -10.913 -5.631 1.857 1.00 96.75 91 ILE A C 1
ATOM 736 O O . ILE A 1 91 ? -11.232 -5.529 3.038 1.00 96.75 91 ILE A O 1
ATOM 740 N N . ALA A 1 92 ? -10.678 -4.564 1.087 1.00 98.06 92 ALA A N 1
ATOM 741 C CA . ALA A 1 92 ? -10.744 -3.188 1.573 1.00 98.06 92 ALA A CA 1
ATOM 742 C C . ALA A 1 92 ? -12.142 -2.834 2.095 1.00 98.06 92 ALA A C 1
ATOM 744 O O . ALA A 1 92 ? -12.274 -2.220 3.153 1.00 98.06 92 ALA A O 1
ATOM 745 N N . LYS A 1 93 ? -13.195 -3.261 1.388 1.00 97.50 93 LYS A N 1
ATOM 746 C CA . LYS A 1 93 ? -14.581 -3.075 1.827 1.00 97.50 93 LYS A CA 1
ATOM 747 C C . LYS A 1 93 ? -14.828 -3.728 3.189 1.00 97.50 93 LYS A C 1
ATOM 749 O O . LYS A 1 93 ? -15.330 -3.055 4.085 1.00 97.50 93 LYS A O 1
ATOM 754 N N . ASN A 1 94 ? -14.487 -5.007 3.351 1.00 96.88 94 ASN A N 1
ATOM 755 C CA . ASN A 1 94 ? -14.695 -5.720 4.616 1.00 96.88 94 ASN A CA 1
ATOM 756 C C . ASN A 1 94 ? -13.863 -5.101 5.742 1.00 96.88 94 ASN A C 1
ATOM 758 O O . ASN A 1 94 ? -14.408 -4.755 6.786 1.00 96.88 94 ASN A O 1
ATOM 762 N N . PHE A 1 95 ? -12.585 -4.830 5.474 1.00 97.69 95 PHE A N 1
ATOM 763 C CA . PHE A 1 95 ? -11.692 -4.148 6.403 1.00 97.69 95 PHE A CA 1
ATOM 764 C C . PHE A 1 95 ? -12.273 -2.822 6.910 1.00 97.69 95 PHE A C 1
ATOM 766 O O . PHE A 1 95 ? -12.208 -2.542 8.106 1.00 97.69 95 PHE A O 1
ATOM 773 N N . PHE A 1 96 ? -12.875 -2.015 6.028 1.00 96.94 96 PHE A N 1
ATOM 774 C CA . PHE A 1 96 ? -13.517 -0.761 6.417 1.00 96.94 96 PHE A CA 1
ATOM 775 C C . PHE A 1 96 ? -14.681 -0.982 7.387 1.00 96.94 96 PHE A C 1
ATOM 777 O O . PHE A 1 96 ? -14.763 -0.291 8.401 1.00 96.94 96 PHE A O 1
ATOM 784 N N . TYR A 1 97 ? -15.572 -1.936 7.097 1.00 96.69 97 TYR A N 1
ATOM 785 C CA . TYR A 1 97 ? -16.706 -2.235 7.974 1.00 96.69 97 TYR A CA 1
ATOM 786 C C . TYR A 1 97 ? -16.253 -2.753 9.341 1.00 96.69 97 TYR A C 1
ATOM 788 O O . TYR A 1 97 ? -16.761 -2.288 10.363 1.00 96.69 97 TYR A O 1
ATOM 796 N N . ASP A 1 98 ? -15.263 -3.642 9.363 1.00 97.06 98 ASP A N 1
ATOM 797 C CA . ASP A 1 98 ? -14.761 -4.259 10.592 1.00 97.06 98 ASP A CA 1
ATOM 798 C C . ASP A 1 98 ? -14.022 -3.246 11.483 1.00 97.06 98 ASP A C 1
ATOM 800 O O . ASP A 1 98 ? -14.112 -3.298 12.711 1.00 97.06 98 ASP A O 1
ATOM 804 N N . ASN A 1 99 ? -13.352 -2.262 10.873 1.00 95.75 99 ASN A N 1
ATOM 805 C CA . ASN A 1 99 ? -12.502 -1.297 11.575 1.00 95.75 99 ASN A CA 1
ATOM 806 C C . ASN A 1 99 ? -13.091 0.117 11.654 1.00 95.75 99 ASN A C 1
ATOM 808 O O . ASN A 1 99 ? -12.420 1.042 12.117 1.00 95.75 99 ASN A O 1
ATOM 812 N N . VAL A 1 100 ? -14.357 0.306 11.268 1.00 93.81 100 VAL A N 1
ATOM 813 C CA . VAL A 1 100 ? -14.997 1.627 11.152 1.00 93.81 100 VAL A CA 1
ATOM 814 C C . VAL A 1 100 ? -14.831 2.480 12.418 1.00 93.81 100 VAL A C 1
ATOM 816 O O . VAL A 1 100 ? -14.509 3.663 12.344 1.00 93.81 100 VAL A O 1
ATOM 819 N N . LYS A 1 101 ? -14.952 1.875 13.608 1.00 93.31 101 LYS A N 1
ATOM 820 C CA . LYS A 1 101 ? -14.804 2.574 14.898 1.00 93.31 101 LYS A CA 1
ATOM 821 C C . LYS A 1 101 ? -13.381 3.070 15.162 1.00 93.31 101 LYS A C 1
ATOM 823 O O . LYS A 1 101 ? -13.224 4.074 15.851 1.00 93.31 101 LYS A O 1
ATOM 828 N N . GLN A 1 102 ? -12.366 2.351 14.688 1.00 89.31 102 GLN A N 1
ATOM 829 C CA . GLN A 1 102 ? -10.967 2.753 14.818 1.00 89.31 102 GLN A CA 1
ATOM 830 C C . GLN A 1 102 ? -10.629 3.829 13.789 1.00 89.31 102 GLN A C 1
ATOM 832 O O . GLN A 1 102 ? -10.022 4.831 14.150 1.00 89.31 102 GLN A O 1
ATOM 837 N N . ILE A 1 103 ? -11.115 3.673 12.554 1.00 88.69 103 ILE A N 1
ATOM 838 C CA . ILE A 1 103 ? -10.948 4.652 11.473 1.00 88.69 103 ILE A CA 1
ATOM 839 C C . ILE A 1 103 ? -11.557 6.007 11.859 1.00 88.69 103 ILE A C 1
ATOM 841 O O . ILE A 1 103 ? -10.928 7.036 11.660 1.00 88.69 103 ILE A O 1
ATOM 845 N N . PHE A 1 104 ? -12.734 6.031 12.494 1.00 88.19 104 PHE A N 1
ATOM 846 C CA . PHE A 1 104 ? -13.336 7.280 12.988 1.00 88.19 104 PHE A CA 1
ATOM 847 C C . PHE A 1 104 ? -12.545 7.971 14.112 1.00 88.19 104 PHE A C 1
ATOM 849 O O . PHE A 1 104 ? -12.801 9.137 14.399 1.00 88.19 104 PHE A O 1
ATOM 856 N N . LYS A 1 105 ? -11.638 7.257 14.788 1.00 81.38 105 LYS A N 1
ATOM 857 C CA . LYS A 1 105 ? -10.754 7.808 15.830 1.00 81.38 105 LYS A CA 1
ATOM 858 C C . LYS A 1 105 ? -9.365 8.169 15.288 1.00 81.38 105 LYS A C 1
ATOM 860 O O . LYS A 1 105 ? -8.588 8.820 16.000 1.00 81.38 105 LYS A O 1
ATOM 865 N N . GLN A 1 106 ? -9.052 7.708 14.072 1.00 66.25 106 GLN A N 1
ATOM 866 C CA . GLN A 1 106 ? -7.936 8.188 13.260 1.00 66.25 106 GLN A CA 1
ATOM 867 C C . GLN A 1 106 ? -8.208 9.592 12.687 1.00 66.25 106 GLN A C 1
ATOM 869 O O . GLN A 1 106 ? -9.154 10.247 13.156 1.00 66.25 106 GLN A O 1
#

Sequence (106 aa):
MSLIPKDLRGVVYCTSLKHGGEDEWDFLWKKYQNSNVATEKNTILSALGCSSEIWILSRYLEWSLDDTKIRRQDSSTVFSSVARNDVGYYIAKNFFYDNVKQIFKQ

Secondary structure (DSSP, 8-state):
-----GGGHHHHHHHHHHH--HHHHHHHHHHHHH---HHHHHHHHHHHTT---HHHHHHHHHHTT-TTTS-GGGHHHHHHHHHTSTTHHHHHHHHHHHHHHHHTT-

Radius of gyration: 13.37 Å; chains: 1; bounding box: 37×24×31 Å

Foldseek 3Di:
DDDPPPVCLLVVLLVCQLPHDPVSLVVLLVVLVPDPDPSSVLSSLLSSLSHPDQVSLLVQLVLLLPCVRDNVVSSVSNLVSQCPHPNSVVSSVVSCVVCVVSNVVD

Organism: NCBI:txid1586634